Protein AF-A0A1I7X4A8-F1 (afdb_monomer_lite)

Sequence (64 aa):
MESEIQKEILSMEPKYAFFYITGGISKHMLINNGNQCLAVKVHFPSVRYIQCYIYILFVMISNA

Organism: Heterorhabditis bacteriophora (NCBI:txid37862)

Secondary structure (DSSP, 8-state):
--------SEEEESSS---BTTB-----EEEE-SSS-----------TT--PPP----------

pLDDT: mean 73.38, std 13.79, range [45.44, 90.5]

Foldseek 3Di:
DDPPPPDDQKDKPPNDDDADLVGDDDDMDIDGPDPDDDDDDDDDDPDPSDDDDDDDDDDDDDDD

Structure (mmCIF, N/CA/C/O backbone):
data_AF-A0A1I7X4A8-F1
#
_entry.id   AF-A0A1I7X4A8-F1
#
loop_
_atom_site.group_PDB
_atom_site.id
_atom_site.type_symbol
_atom_site.label_atom_id
_atom_site.label_alt_id
_atom_site.label_comp_id
_atom_site.label_asym_id
_atom_site.label_entity_id
_atom_site.label_seq_id
_atom_site.pdbx_PDB_ins_code
_atom_site.Cartn_x
_atom_site.Cartn_y
_atom_site.Cartn_z
_atom_site.occupancy
_atom_site.B_iso_or_equiv
_atom_site.auth_seq_id
_atom_site.auth_comp_id
_atom_site.auth_asym_id
_atom_site.auth_atom_id
_atom_site.pdbx_PDB_model_num
ATOM 1 N N . MET A 1 1 ? 2.286 23.692 25.669 1.00 45.44 1 MET A N 1
ATOM 2 C CA . MET A 1 1 ? 1.411 23.612 24.482 1.00 45.44 1 MET A CA 1
ATOM 3 C C . MET A 1 1 ? 2.082 22.633 23.537 1.00 45.44 1 MET A C 1
ATOM 5 O O . MET A 1 1 ? 2.787 23.036 22.624 1.00 45.44 1 MET A O 1
ATOM 9 N N . GLU A 1 2 ? 2.019 21.351 23.890 1.00 46.94 2 GLU A N 1
ATOM 10 C CA . GLU A 1 2 ? 2.620 20.286 23.089 1.00 46.94 2 GLU A CA 1
ATOM 11 C C . GLU A 1 2 ? 1.704 20.074 21.891 1.00 46.94 2 GLU A C 1
ATOM 13 O O . GLU A 1 2 ? 0.515 19.812 22.052 1.00 46.94 2 GLU A O 1
ATOM 18 N N . SER A 1 3 ? 2.229 20.306 20.692 1.00 54.31 3 SER A N 1
ATOM 19 C CA . SER A 1 3 ? 1.520 19.993 19.461 1.00 54.31 3 SER A CA 1
ATOM 20 C C . SER A 1 3 ? 1.201 18.503 19.477 1.00 54.31 3 SER A C 1
ATOM 22 O O . SER A 1 3 ? 2.126 17.690 19.503 1.00 54.31 3 SER A O 1
ATOM 24 N N . GLU A 1 4 ? -0.081 18.147 19.482 1.00 57.72 4 GLU A N 1
ATOM 25 C CA . GLU A 1 4 ? -0.514 16.768 19.292 1.00 57.72 4 GLU A CA 1
ATOM 26 C C . GLU A 1 4 ? 0.098 16.264 17.983 1.00 57.72 4 GLU A C 1
ATOM 28 O O . GLU A 1 4 ? -0.256 16.711 16.891 1.00 57.72 4 GLU A O 1
ATOM 33 N N . ILE A 1 5 ? 1.090 15.380 18.098 1.00 63.53 5 ILE A N 1
ATOM 34 C CA . ILE A 1 5 ? 1.688 14.710 16.951 1.00 63.53 5 ILE A CA 1
ATOM 35 C C . ILE A 1 5 ? 0.556 13.908 16.321 1.00 63.53 5 ILE A C 1
ATOM 37 O O . ILE A 1 5 ? 0.078 12.931 16.900 1.00 63.53 5 ILE A O 1
ATOM 41 N N . GLN A 1 6 ? 0.093 14.360 15.157 1.00 60.66 6 GLN A N 1
ATOM 42 C CA . GLN A 1 6 ? -0.982 13.724 14.414 1.00 60.66 6 GLN A CA 1
ATOM 43 C C . GLN A 1 6 ? -0.516 12.315 14.027 1.00 60.66 6 GLN A C 1
ATOM 45 O O . GLN A 1 6 ? 0.288 12.130 13.114 1.00 60.66 6 GLN A O 1
ATOM 50 N N . LYS A 1 7 ? -0.940 11.318 14.806 1.00 69.06 7 LYS A N 1
ATOM 51 C CA . LYS A 1 7 ? -0.512 9.929 14.644 1.00 69.06 7 LYS A CA 1
ATOM 52 C C . LYS A 1 7 ? -1.097 9.385 13.340 1.00 69.06 7 LYS A C 1
ATOM 54 O O . LYS A 1 7 ? -2.291 9.527 13.087 1.00 69.06 7 LYS A O 1
ATOM 59 N N . GLU A 1 8 ? -0.256 8.783 12.506 1.00 82.00 8 GLU A N 1
ATOM 60 C CA . GLU A 1 8 ? -0.663 8.230 11.212 1.00 82.00 8 GLU A CA 1
ATOM 61 C C . GLU A 1 8 ? -1.678 7.085 11.410 1.00 82.00 8 GLU A C 1
ATOM 63 O O . GLU A 1 8 ? -1.373 6.066 12.032 1.00 82.00 8 GLU A O 1
ATOM 68 N N . ILE A 1 9 ? -2.904 7.265 10.903 1.00 87.62 9 ILE A N 1
ATOM 69 C CA . ILE A 1 9 ? -4.039 6.345 11.120 1.00 87.62 9 ILE A CA 1
ATOM 70 C C . ILE A 1 9 ? -3.887 5.042 10.314 1.00 87.62 9 ILE A C 1
ATOM 72 O O . ILE A 1 9 ? -4.295 3.976 10.770 1.00 87.62 9 ILE A O 1
ATOM 76 N N . LEU A 1 10 ? -3.269 5.115 9.135 1.00 88.62 10 LEU A N 1
ATOM 77 C CA . LEU A 1 10 ? -3.017 3.983 8.246 1.00 88.62 10 LEU A CA 1
ATOM 78 C C . LEU A 1 10 ? -1.559 4.035 7.793 1.00 88.62 10 LEU A C 1
ATOM 80 O O . LEU A 1 10 ? -1.180 4.989 7.121 1.00 88.62 10 LEU A O 1
ATOM 84 N N . SER A 1 11 ? -0.768 3.018 8.125 1.00 90.38 11 SER A N 1
ATOM 85 C CA . SER A 1 11 ? 0.613 2.875 7.646 1.00 90.38 11 SER A CA 1
ATOM 86 C C . SER A 1 11 ? 0.760 1.673 6.705 1.00 90.38 11 SER A C 1
ATOM 88 O O . SER A 1 11 ? -0.146 0.845 6.578 1.00 90.38 11 SER A O 1
ATOM 90 N N . MET A 1 12 ? 1.888 1.592 5.994 1.00 89.50 12 MET A N 1
ATOM 91 C CA . MET A 1 12 ? 2.170 0.537 5.017 1.00 89.50 12 MET A CA 1
ATOM 92 C C . MET A 1 12 ? 3.619 0.061 5.114 1.00 89.50 12 MET A C 1
ATOM 94 O O . MET A 1 12 ? 4.526 0.889 5.082 1.00 89.50 12 MET A O 1
ATOM 98 N N . GLU A 1 13 ? 3.835 -1.256 5.141 1.00 89.88 13 GLU A N 1
ATOM 99 C CA . GLU A 1 13 ? 5.175 -1.857 5.205 1.00 89.88 13 GLU A CA 1
ATOM 100 C C . GLU A 1 13 ? 5.391 -2.954 4.140 1.00 89.88 13 GLU A C 1
ATOM 102 O O . GLU A 1 13 ? 4.580 -3.879 4.063 1.00 89.88 13 GLU A O 1
ATOM 107 N N . PRO A 1 14 ? 6.465 -2.901 3.321 1.00 90.50 14 PRO A N 1
ATOM 108 C CA . PRO A 1 14 ? 7.435 -1.808 3.232 1.00 90.50 14 PRO A CA 1
ATOM 109 C C . PRO A 1 14 ? 6.799 -0.539 2.641 1.00 90.50 14 PRO A C 1
ATOM 111 O O . PRO A 1 14 ? 5.845 -0.612 1.868 1.00 90.50 14 PRO A O 1
ATOM 114 N N . LYS A 1 15 ? 7.334 0.644 2.958 1.00 89.12 15 LYS A N 1
ATOM 115 C CA . LYS A 1 15 ? 6.791 1.918 2.438 1.00 89.12 15 LYS A CA 1
ATOM 116 C C . LYS A 1 15 ? 6.949 2.091 0.922 1.00 89.12 15 LYS A C 1
ATOM 118 O O . LYS A 1 15 ? 6.135 2.753 0.283 1.00 89.12 15 LYS A O 1
ATOM 123 N N . TYR A 1 16 ? 7.987 1.488 0.346 1.00 86.38 16 TYR A N 1
ATOM 124 C CA . TYR A 1 16 ? 8.312 1.592 -1.074 1.00 86.38 16 TYR A CA 1
ATOM 125 C C . TYR A 1 16 ? 8.423 0.212 -1.706 1.00 86.38 16 TYR A C 1
ATOM 127 O O . TYR A 1 16 ? 8.862 -0.743 -1.067 1.00 86.38 16 TYR A O 1
ATOM 135 N N . ALA A 1 17 ? 8.028 0.123 -2.972 1.00 83.94 17 ALA A N 1
ATOM 136 C CA . ALA A 1 17 ? 8.224 -1.060 -3.790 1.00 83.94 17 ALA A CA 1
ATOM 137 C C . ALA A 1 17 ? 9.448 -0.852 -4.688 1.00 83.94 17 ALA A C 1
ATOM 139 O O . ALA A 1 17 ? 9.589 0.205 -5.306 1.00 83.94 17 ALA A O 1
ATOM 140 N N . PHE A 1 18 ? 10.308 -1.862 -4.783 1.00 82.75 18 PHE A N 1
ATOM 141 C CA . PHE A 1 18 ? 11.465 -1.855 -5.674 1.00 82.75 18 PHE A CA 1
ATOM 142 C C . PHE A 1 18 ? 11.296 -2.958 -6.712 1.00 82.75 18 PHE A C 1
AT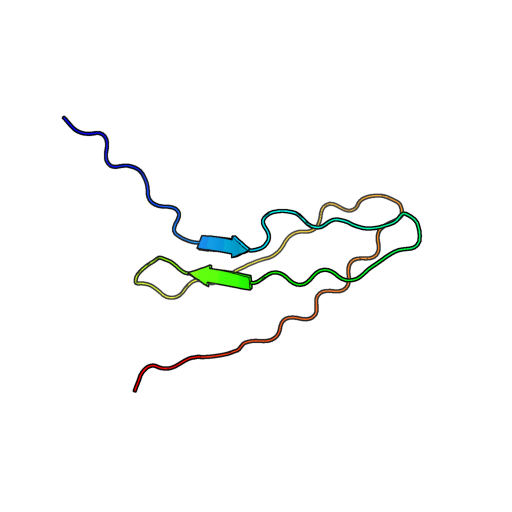OM 144 O O . PHE A 1 18 ? 11.047 -4.112 -6.364 1.00 82.75 18 PHE A O 1
ATOM 151 N N . PHE A 1 19 ? 11.428 -2.599 -7.986 1.00 79.12 19 PHE A N 1
ATOM 152 C CA . PHE A 1 19 ? 11.253 -3.517 -9.107 1.00 79.12 19 PHE A CA 1
ATOM 153 C C . PHE A 1 19 ? 12.458 -3.440 -10.040 1.00 79.12 19 PHE A C 1
ATOM 155 O O . PHE A 1 19 ? 13.013 -2.363 -10.264 1.00 79.12 19 PHE A O 1
ATOM 162 N N . TYR A 1 20 ? 12.834 -4.577 -10.621 1.00 79.62 20 TYR A N 1
ATOM 163 C CA . TYR A 1 20 ? 13.751 -4.601 -11.756 1.00 79.62 20 TYR A CA 1
ATOM 164 C C . TYR A 1 20 ? 13.014 -4.187 -13.036 1.00 79.62 20 TYR A C 1
ATOM 166 O O . TYR A 1 20 ? 11.793 -4.315 -13.132 1.00 79.62 20 TYR A O 1
ATOM 174 N N . ILE A 1 21 ? 13.759 -3.737 -14.052 1.00 78.00 21 ILE A N 1
ATOM 175 C CA . ILE A 1 21 ? 13.188 -3.334 -15.351 1.00 78.00 21 ILE A CA 1
ATOM 176 C C . ILE A 1 21 ? 12.443 -4.478 -16.061 1.00 78.00 21 ILE A C 1
ATOM 178 O O . ILE A 1 21 ? 11.547 -4.237 -16.862 1.00 78.00 21 ILE A O 1
ATOM 182 N N . THR A 1 22 ? 12.787 -5.726 -15.744 1.00 80.00 22 THR A N 1
ATOM 183 C CA . THR A 1 22 ? 12.149 -6.941 -16.268 1.00 80.00 22 THR A CA 1
ATOM 184 C C . THR A 1 22 ? 10.834 -7.298 -15.563 1.00 80.00 22 THR A C 1
ATOM 186 O O . THR A 1 22 ? 10.174 -8.252 -15.967 1.00 80.00 22 THR A O 1
ATOM 189 N N . GLY A 1 23 ? 10.437 -6.541 -14.535 1.00 77.25 23 GLY A N 1
ATOM 190 C CA . GLY A 1 23 ? 9.242 -6.778 -13.727 1.00 77.25 23 GLY A CA 1
ATOM 191 C C . GLY A 1 23 ? 9.542 -7.380 -12.350 1.00 77.25 23 GLY A C 1
ATOM 192 O O . GLY A 1 23 ? 10.687 -7.673 -12.000 1.00 77.25 23 GLY A O 1
ATOM 193 N N . GLY A 1 24 ? 8.496 -7.541 -11.536 1.00 79.94 24 GLY A N 1
ATOM 194 C CA . GLY A 1 24 ? 8.595 -8.126 -10.199 1.00 79.94 24 GLY A CA 1
ATOM 195 C C . GLY A 1 24 ? 7.281 -8.084 -9.419 1.00 79.94 24 GLY A C 1
ATOM 196 O O . GLY A 1 24 ? 6.306 -7.472 -9.848 1.00 79.94 24 GLY A O 1
ATOM 197 N N . ILE A 1 25 ? 7.272 -8.738 -8.257 1.00 82.25 25 ILE A N 1
ATOM 198 C CA . ILE A 1 25 ? 6.155 -8.730 -7.304 1.00 82.25 25 ILE A CA 1
ATOM 199 C C . ILE A 1 25 ? 6.660 -8.132 -5.992 1.00 82.25 25 ILE A C 1
ATOM 201 O O . ILE A 1 25 ? 7.689 -8.562 -5.477 1.00 82.25 25 ILE A O 1
ATOM 205 N N . SER A 1 26 ? 5.907 -7.184 -5.435 1.00 82.75 26 SER A N 1
ATOM 206 C CA . SER A 1 26 ? 6.140 -6.634 -4.099 1.00 82.75 26 SER A CA 1
ATOM 207 C C . SER A 1 26 ? 4.892 -6.837 -3.245 1.00 82.75 26 SER A C 1
ATOM 209 O O . SER A 1 26 ? 3.772 -6.656 -3.727 1.00 82.75 26 SER A O 1
ATOM 211 N N . LYS A 1 27 ? 5.074 -7.236 -1.984 1.00 84.75 27 LYS A N 1
ATOM 212 C CA . LYS A 1 27 ? 3.982 -7.432 -1.022 1.00 84.75 27 LYS A CA 1
ATOM 213 C C . LYS A 1 27 ? 4.066 -6.352 0.040 1.00 84.75 27 LYS A C 1
ATOM 215 O O . LYS A 1 27 ? 5.132 -6.148 0.606 1.00 84.75 27 LYS A O 1
ATOM 220 N N . HIS A 1 28 ? 2.937 -5.705 0.301 1.00 86.38 28 HIS A N 1
ATOM 221 C CA . HIS A 1 28 ? 2.820 -4.620 1.265 1.00 86.38 28 HIS A CA 1
ATOM 222 C C . HIS A 1 28 ? 1.708 -4.936 2.258 1.00 86.38 28 HIS A C 1
ATOM 224 O O . HIS A 1 28 ? 0.626 -5.375 1.864 1.00 86.38 28 HIS A O 1
ATOM 230 N N . MET A 1 29 ? 1.978 -4.710 3.536 1.00 86.56 29 MET A N 1
ATOM 231 C CA . MET A 1 29 ? 1.019 -4.848 4.620 1.00 86.56 29 MET A CA 1
ATOM 232 C C . MET A 1 29 ? 0.474 -3.472 4.973 1.00 86.56 29 MET A C 1
ATOM 234 O O . MET A 1 29 ? 1.240 -2.582 5.330 1.00 86.56 29 MET A O 1
ATOM 238 N N . LEU A 1 30 ? -0.843 -3.306 4.873 1.00 87.62 30 LEU A N 1
ATOM 239 C CA . LEU A 1 30 ? -1.540 -2.122 5.366 1.00 87.62 30 LEU A CA 1
ATOM 240 C C . LEU A 1 30 ? -1.892 -2.329 6.838 1.00 87.62 30 LEU A C 1
ATOM 242 O O . LEU A 1 30 ? -2.501 -3.339 7.190 1.00 87.62 30 LEU A O 1
ATOM 246 N N . ILE A 1 31 ? -1.510 -1.377 7.684 1.00 86.88 31 ILE A N 1
ATOM 247 C CA . ILE A 1 31 ? -1.673 -1.448 9.135 1.00 86.88 31 ILE A CA 1
ATOM 248 C C . ILE A 1 31 ? -2.599 -0.314 9.565 1.00 86.88 31 ILE A C 1
ATOM 250 O O . ILE A 1 31 ? -2.269 0.864 9.432 1.00 86.88 31 ILE A O 1
ATOM 254 N N . ASN A 1 32 ? -3.772 -0.672 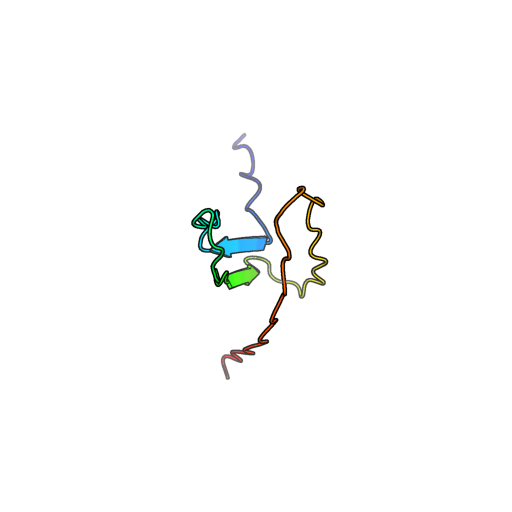10.082 1.00 88.19 32 ASN A N 1
ATOM 255 C CA . ASN A 1 32 ? -4.681 0.278 10.710 1.00 88.19 32 ASN A CA 1
ATOM 256 C C . ASN A 1 32 ? -4.241 0.510 12.162 1.00 88.19 32 ASN A C 1
ATOM 258 O O . ASN A 1 32 ? -4.448 -0.354 13.011 1.00 88.19 32 ASN A O 1
ATOM 262 N N . ASN A 1 33 ? -3.636 1.666 12.435 1.00 87.81 33 ASN A N 1
ATOM 263 C CA . ASN A 1 33 ? -3.204 2.063 13.780 1.00 87.81 33 ASN A CA 1
ATOM 264 C C . ASN A 1 33 ? -4.309 2.800 14.558 1.00 87.81 33 ASN A C 1
ATOM 266 O O . ASN A 1 33 ? -4.090 3.212 15.699 1.00 87.81 33 ASN A O 1
ATOM 270 N N . GLY A 1 34 ? -5.460 3.033 13.922 1.00 85.69 34 GLY A N 1
ATOM 271 C CA . GLY A 1 34 ? -6.618 3.678 14.521 1.00 85.69 34 GLY 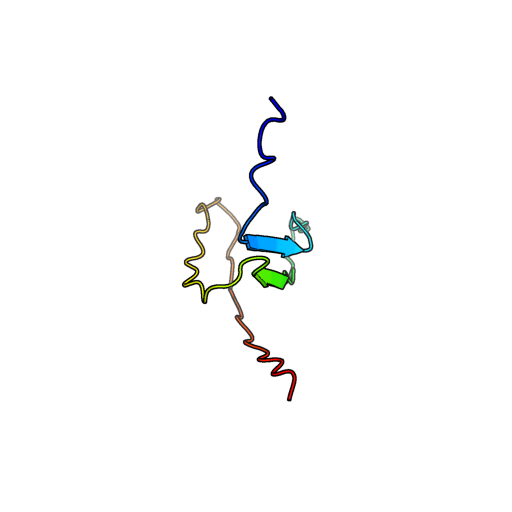A CA 1
ATOM 272 C C . GLY A 1 34 ? -7.547 2.699 15.239 1.00 85.69 34 GLY A C 1
ATOM 273 O O . GLY A 1 34 ? -7.450 1.483 15.114 1.00 85.69 34 GLY A O 1
ATOM 274 N N . ASN A 1 35 ? -8.517 3.263 15.958 1.00 86.00 35 ASN A N 1
ATOM 275 C CA . ASN A 1 35 ? -9.498 2.499 16.737 1.00 86.00 35 ASN A CA 1
ATOM 276 C C . ASN A 1 35 ? -10.801 2.224 15.961 1.00 86.00 35 ASN A C 1
ATOM 278 O O . ASN A 1 35 ? -11.782 1.762 16.538 1.00 86.00 35 ASN A O 1
ATOM 282 N N . GLN A 1 36 ? -10.849 2.562 14.670 1.00 85.50 36 GLN A N 1
ATOM 283 C CA . GLN A 1 36 ? -12.034 2.435 13.818 1.00 85.50 36 GLN A CA 1
ATOM 284 C C . GLN A 1 36 ? -11.710 1.615 12.574 1.00 85.50 36 GLN A C 1
ATOM 286 O O . GLN A 1 36 ? -10.578 1.621 12.099 1.00 85.50 36 GLN A O 1
ATOM 291 N N . CYS A 1 37 ? -12.709 0.924 12.025 1.00 86.12 37 CYS A N 1
ATOM 292 C CA . CYS A 1 37 ? -12.563 0.235 10.747 1.00 86.12 37 CYS A CA 1
ATOM 293 C C . CYS A 1 37 ? -12.369 1.252 9.609 1.00 86.12 37 CYS A C 1
ATOM 295 O O . CYS A 1 37 ? -13.018 2.297 9.592 1.00 86.12 37 CYS A O 1
ATOM 297 N N . LEU A 1 38 ? -11.492 0.933 8.654 1.00 83.00 38 LEU A N 1
ATOM 298 C CA . LEU A 1 38 ? -11.167 1.796 7.521 1.00 83.00 38 LEU A CA 1
ATOM 299 C C . LEU A 1 38 ? -11.542 1.119 6.203 1.00 83.00 38 LEU A C 1
ATOM 301 O O . LEU A 1 38 ? -11.218 -0.046 5.976 1.00 83.00 38 LEU A O 1
ATOM 305 N N . ALA A 1 39 ? -12.153 1.881 5.299 1.00 84.56 39 ALA A N 1
ATOM 306 C CA . ALA A 1 39 ? -12.252 1.509 3.894 1.00 84.56 39 ALA A CA 1
ATOM 307 C C . ALA A 1 39 ? -11.022 2.042 3.146 1.00 84.56 39 ALA A C 1
ATOM 309 O O . ALA A 1 39 ? -10.691 3.223 3.260 1.00 84.56 39 ALA A O 1
ATOM 310 N N . VAL A 1 40 ? -10.351 1.191 2.365 1.00 82.56 40 VAL A N 1
ATOM 311 C CA . VAL A 1 40 ? -9.144 1.569 1.615 1.00 82.56 40 VAL A CA 1
ATOM 312 C C . VAL A 1 40 ? -9.405 1.492 0.115 1.00 82.56 40 VAL A C 1
ATOM 314 O O . VAL A 1 40 ? -9.898 0.487 -0.393 1.00 82.56 40 VAL A O 1
ATOM 317 N N . LYS A 1 41 ? -9.020 2.546 -0.611 1.00 83.44 41 LYS A N 1
ATOM 318 C CA . LYS A 1 41 ? -8.977 2.579 -2.076 1.00 83.44 41 LYS A CA 1
ATOM 319 C C . LYS A 1 41 ? -7.530 2.764 -2.517 1.00 83.44 41 LYS A C 1
ATOM 321 O O . LYS A 1 41 ? -6.899 3.743 -2.136 1.00 83.44 41 LYS A O 1
ATOM 326 N N . VAL A 1 42 ? -7.017 1.851 -3.340 1.00 80.31 42 VAL A N 1
ATOM 327 C CA . VAL A 1 42 ? -5.650 1.940 -3.873 1.00 80.31 42 VAL A CA 1
ATOM 328 C C . VAL A 1 42 ? -5.688 2.550 -5.273 1.00 80.31 42 VAL A C 1
ATOM 330 O O . VAL A 1 42 ? -6.468 2.117 -6.121 1.00 80.31 42 VAL A O 1
ATOM 333 N N . HIS A 1 43 ? -4.862 3.567 -5.516 1.00 79.75 43 HIS A N 1
ATOM 334 C CA . HIS A 1 43 ? -4.707 4.204 -6.823 1.00 79.75 43 HIS A CA 1
ATOM 335 C C . HIS A 1 43 ? -3.285 3.986 -7.339 1.00 79.75 43 HIS A C 1
ATOM 337 O O . HIS A 1 43 ? -2.323 4.241 -6.620 1.00 79.75 43 HIS A O 1
ATOM 343 N N . PHE A 1 44 ? -3.161 3.547 -8.591 1.00 75.25 44 PHE A N 1
ATOM 344 C CA . PHE A 1 44 ? -1.875 3.385 -9.258 1.00 75.25 44 PHE A CA 1
ATOM 345 C C . PHE A 1 44 ? -1.732 4.461 -10.331 1.00 75.25 44 PHE A C 1
ATOM 347 O O . PHE A 1 44 ? -2.572 4.512 -11.237 1.00 75.25 44 PHE A O 1
ATOM 354 N N . PRO A 1 45 ? -0.687 5.306 -10.272 1.00 71.06 45 PRO A N 1
ATOM 355 C CA . PRO A 1 45 ? -0.382 6.175 -11.393 1.00 71.06 45 PRO A CA 1
ATOM 356 C C . PRO A 1 45 ? -0.049 5.285 -12.593 1.00 71.06 45 PRO A C 1
ATOM 358 O O . PRO A 1 45 ? 0.766 4.370 -12.490 1.00 71.06 45 PRO A O 1
ATOM 361 N N . SER A 1 46 ? -0.705 5.517 -13.730 1.00 62.97 46 SER A N 1
ATOM 362 C CA . SER A 1 46 ? -0.393 4.798 -14.968 1.00 62.97 46 SER A CA 1
ATOM 363 C C . SER A 1 46 ? 0.982 5.230 -15.467 1.00 62.97 46 SER A C 1
ATOM 365 O O . SER A 1 46 ? 1.111 6.211 -16.198 1.00 62.97 46 SER A O 1
ATOM 367 N N . VAL A 1 47 ? 2.026 4.518 -15.051 1.00 64.12 47 VAL A N 1
ATOM 368 C CA . VAL A 1 47 ? 3.376 4.710 -15.579 1.00 64.12 47 VAL A CA 1
ATOM 369 C C . VAL A 1 47 ? 3.505 3.853 -16.834 1.00 64.12 47 VAL A C 1
ATOM 371 O O . VAL A 1 47 ? 3.187 2.662 -16.810 1.00 64.12 47 VAL A O 1
ATOM 374 N N . ARG A 1 48 ? 3.952 4.444 -17.953 1.00 53.06 48 ARG A N 1
ATOM 375 C CA . ARG A 1 48 ? 4.274 3.666 -19.161 1.00 53.06 48 ARG A CA 1
ATOM 376 C C . ARG A 1 48 ? 5.238 2.540 -18.747 1.00 53.06 48 ARG A C 1
ATOM 378 O O . ARG A 1 48 ? 6.190 2.808 -18.023 1.00 53.06 48 ARG A O 1
ATOM 385 N N . TYR A 1 49 ? 4.965 1.313 -19.198 1.00 54.62 49 TYR A N 1
ATOM 386 C CA . TYR A 1 49 ? 5.748 0.083 -18.967 1.00 54.62 49 TYR A CA 1
ATOM 387 C C . TYR A 1 49 ? 5.545 -0.687 -17.647 1.00 54.62 49 TYR A C 1
ATOM 389 O O . TYR A 1 49 ? 6.196 -1.714 -17.479 1.00 54.62 49 TYR A O 1
ATOM 397 N N . ILE A 1 50 ? 4.626 -0.296 -16.752 1.00 59.91 50 ILE A N 1
ATOM 398 C CA . ILE A 1 50 ? 4.324 -1.095 -15.546 1.00 59.91 50 ILE A CA 1
ATOM 399 C C . ILE A 1 50 ? 2.863 -1.563 -15.565 1.00 59.91 50 ILE A C 1
ATOM 401 O O . ILE A 1 50 ? 1.941 -0.767 -15.410 1.00 59.91 50 ILE A O 1
ATOM 405 N N . GLN A 1 51 ? 2.646 -2.872 -15.736 1.00 58.94 51 GLN A N 1
ATOM 406 C CA . GLN A 1 51 ? 1.361 -3.511 -15.441 1.00 58.94 51 GLN A CA 1
ATOM 407 C C . GLN A 1 51 ? 1.357 -3.955 -13.975 1.00 58.94 51 GLN A C 1
ATOM 409 O O . GLN A 1 51 ? 2.025 -4.919 -13.608 1.00 58.94 51 GLN A O 1
ATOM 414 N N . CYS A 1 52 ? 0.612 -3.243 -13.130 1.00 61.66 52 CYS A N 1
ATOM 415 C CA . CYS A 1 52 ? 0.421 -3.617 -11.730 1.00 61.66 52 CYS A CA 1
ATOM 416 C C . CYS A 1 52 ? -0.807 -4.523 -11.590 1.00 61.66 52 CYS A C 1
ATOM 418 O O . CYS A 1 52 ? -1.928 -4.087 -11.845 1.00 61.66 52 CYS A O 1
ATOM 420 N N . TYR A 1 53 ? -0.606 -5.756 -11.126 1.00 61.97 53 TYR A N 1
ATOM 421 C CA . TYR A 1 53 ? -1.687 -6.642 -10.691 1.00 61.97 53 TYR A CA 1
ATOM 422 C C . TYR A 1 53 ? -1.716 -6.662 -9.163 1.00 61.97 53 TYR A C 1
ATOM 424 O O . TYR A 1 53 ? -0.706 -6.971 -8.528 1.00 61.97 53 TYR A O 1
ATOM 432 N N . ILE A 1 54 ? -2.857 -6.313 -8.565 1.00 62.22 54 ILE A N 1
ATOM 433 C CA . ILE A 1 54 ? -3.017 -6.313 -7.109 1.00 62.22 54 ILE A CA 1
ATOM 434 C C . ILE A 1 54 ? -3.685 -7.617 -6.697 1.00 62.22 54 ILE A C 1
ATOM 436 O O . ILE A 1 54 ? -4.826 -7.882 -7.069 1.00 62.22 54 ILE A O 1
ATOM 440 N N . TYR A 1 55 ? -2.996 -8.386 -5.866 1.00 61.94 55 TYR A N 1
ATOM 441 C CA . TYR A 1 55 ? -3.588 -9.507 -5.151 1.00 61.94 55 TYR A CA 1
ATOM 442 C C . TYR A 1 55 ? -3.777 -9.083 -3.699 1.00 61.94 55 TYR A C 1
ATOM 444 O O . TYR A 1 55 ? -2.806 -8.968 -2.952 1.00 61.94 55 TYR A O 1
ATOM 452 N N . ILE A 1 56 ? -5.022 -8.794 -3.314 1.00 62.88 56 ILE A N 1
ATOM 453 C CA . ILE A 1 56 ? -5.361 -8.423 -1.938 1.00 62.88 56 ILE A CA 1
ATOM 454 C C . ILE A 1 56 ? -5.731 -9.698 -1.182 1.00 62.88 56 ILE A C 1
ATOM 456 O O . ILE A 1 56 ? -6.722 -10.349 -1.509 1.00 62.88 56 ILE A O 1
ATOM 460 N N . LEU A 1 57 ? -4.937 -10.040 -0.168 1.00 62.59 57 LEU A N 1
ATOM 461 C CA . LEU A 1 57 ? -5.258 -11.093 0.789 1.00 62.59 57 LEU A CA 1
ATOM 462 C C . LEU A 1 57 ? -5.688 -10.441 2.106 1.00 62.59 57 LEU A C 1
ATOM 464 O O . LEU A 1 57 ? -4.881 -9.786 2.762 1.00 62.59 57 LEU A O 1
ATOM 468 N N . PHE A 1 58 ? -6.948 -10.629 2.495 1.00 59.97 58 PHE A N 1
ATOM 469 C CA . PHE A 1 58 ? -7.441 -10.198 3.802 1.00 59.97 58 PHE A CA 1
ATOM 470 C C . PHE A 1 58 ? -7.129 -11.275 4.841 1.00 59.97 58 PHE A C 1
ATOM 472 O O . PHE A 1 58 ? -7.716 -12.355 4.814 1.00 59.97 58 PHE A O 1
ATOM 479 N N . VAL A 1 59 ? 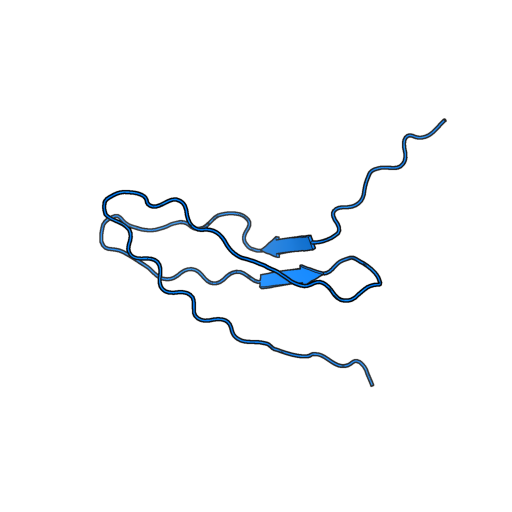-6.216 -10.981 5.766 1.00 57.16 59 VAL A N 1
ATOM 480 C CA . VAL A 1 59 ? -5.994 -11.804 6.961 1.00 57.16 59 VAL A CA 1
ATOM 481 C C . VAL A 1 59 ? -6.659 -11.087 8.130 1.00 57.16 59 VAL A C 1
ATOM 483 O O . VAL A 1 59 ? -6.160 -10.068 8.600 1.00 57.16 59 VAL A O 1
ATOM 486 N N . MET A 1 60 ? -7.815 -11.584 8.571 1.00 57.59 60 MET A N 1
ATOM 487 C CA . MET A 1 60 ? -8.449 -11.093 9.794 1.00 57.59 60 MET A CA 1
ATOM 488 C C . MET A 1 60 ? -7.805 -11.788 10.988 1.00 57.59 60 MET A C 1
ATOM 490 O O . MET A 1 60 ? -7.983 -12.989 11.175 1.00 57.59 60 MET A O 1
ATOM 494 N N . ILE A 1 61 ? -7.0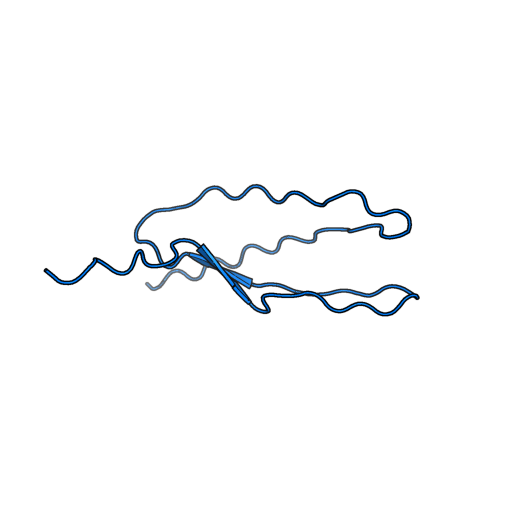54 -11.036 11.789 1.00 57.34 61 ILE A N 1
ATOM 495 C CA . ILE A 1 61 ? -6.568 -11.507 13.085 1.00 57.34 61 ILE A CA 1
ATOM 496 C C . ILE A 1 61 ? -7.542 -10.966 14.130 1.00 57.34 61 ILE A C 1
ATOM 498 O O . ILE A 1 61 ? -7.468 -9.802 14.516 1.00 57.34 61 ILE A O 1
ATOM 502 N N . SER A 1 62 ? -8.505 -11.789 14.541 1.00 48.16 62 SER A N 1
ATOM 503 C CA . SER A 1 62 ? -9.320 -11.504 15.720 1.00 48.16 62 SER A CA 1
ATOM 504 C C . SER A 1 62 ? -8.537 -11.931 16.958 1.00 48.16 62 SER A C 1
ATOM 506 O O . SER A 1 62 ? -8.271 -13.122 17.126 1.00 48.16 62 SER A O 1
ATOM 508 N N . ASN A 1 63 ? -8.185 -10.985 17.828 1.00 55.06 63 ASN A N 1
ATOM 509 C CA . ASN A 1 63 ? -7.858 -11.336 19.207 1.00 55.06 63 ASN A CA 1
ATOM 510 C C . ASN A 1 63 ? -9.172 -11.761 19.875 1.00 55.06 63 ASN A C 1
ATOM 512 O O . ASN A 1 63 ? -10.104 -10.958 19.939 1.00 55.06 63 ASN A O 1
ATOM 516 N N . ALA A 1 64 ? -9.258 -13.042 20.242 1.00 45.44 64 ALA A N 1
A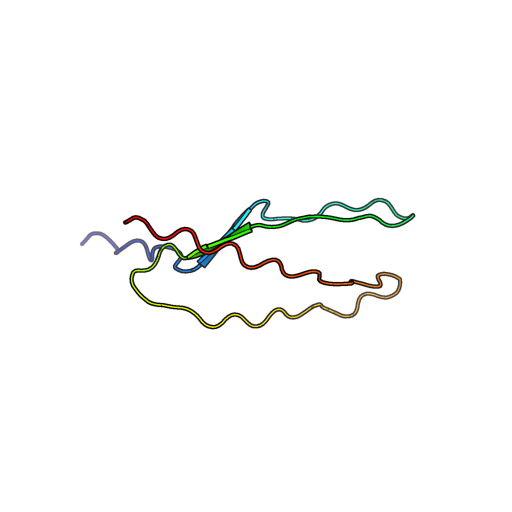TOM 517 C CA . ALA A 1 64 ? -10.355 -13.604 21.024 1.00 45.44 64 ALA A CA 1
ATOM 518 C C . ALA A 1 64 ? -10.311 -13.102 22.472 1.00 45.44 64 ALA A C 1
ATOM 520 O O . ALA A 1 64 ? -9.185 -12.858 22.969 1.00 45.44 64 ALA A O 1
#

Radius of gyration: 15.86 Å; chains: 1; bounding box: 26×37×44 Å